Protein AF-A0A9X9LRI9-F1 (afdb_monomer_lite)

Secondary structure (DSSP, 8-state):
-B-TTS-BT--S-SEEEEEEEEEE---SSSPEEEEEE-TT-EEEEEEESS--SPEEEEEETTT--EEES-TT-----EEEEETTEEEEEEEETTEEEEEE----SS-EEEEEE-S-SSSPEEEEEEEEEEGGGS--------------------PPPPPPSSPPPP-

Foldseek 3Di:
DADLQRHDVDDNPQKDKDKDKFKDFAADFDKDFTDKDAASWFFKKKKWPDQDPKAKWKAFPVPRHTPPCPDNDDDAFDWDDDPRWIKGWHADPNMTMITTRDRHHTMMTIIIGDPDRGDMIMMMIMTMHGPVRDPPDPPDDDDDDDDDDDDDDPDDDDPDPDDDDDD

pLDDT: mean 85.87, std 17.8, range [30.38, 98.75]

InterPro domains:
  IPR010294 ADAMTS/ADAMTS-like, Spacer 1 [PF05986] (17-130)
  IPR050439 ADAMTS and ADAMTS-like [PTHR13723] (1-166)

Radius of gyration: 19.83 Å; chains: 1; bounding box: 40×36×74 Å

Organism: Gulo gulo (NCBI:txid48420)

Structure (mmCIF, N/CA/C/O backbone):
data_AF-A0A9X9LRI9-F1
#
_entry.id   AF-A0A9X9LRI9-F1
#
loop_
_atom_site.group_PDB
_atom_site.id
_atom_site.type_symbol
_atom_site.label_atom_id
_atom_site.label_alt_id
_atom_site.label_comp_id
_atom_site.label_asym_id
_atom_site.label_entity_id
_atom_site.label_seq_id
_atom_site.pdbx_PDB_ins_code
_atom_site.Cartn_x
_atom_site.Cartn_y
_atom_site.Cartn_z
_atom_site.occupancy
_atom_site.B_iso_or_equiv
_atom_site.auth_seq_id
_atom_site.auth_comp_id
_atom_site.auth_asym_id
_atom_site.auth_atom_id
_atom_site.pdbx_PDB_model_num
ATOM 1 N N . VAL A 1 1 ? 20.780 -9.517 -13.338 1.00 83.62 1 VAL A N 1
ATOM 2 C CA . VAL A 1 1 ? 20.258 -8.835 -12.134 1.00 83.62 1 VAL A CA 1
ATOM 3 C C . VAL A 1 1 ? 19.347 -7.725 -12.621 1.00 83.62 1 VAL A C 1
ATOM 5 O O . VAL A 1 1 ? 19.721 -7.043 -13.572 1.00 83.62 1 VAL A O 1
ATOM 8 N N . GLU A 1 2 ? 18.138 -7.648 -12.082 1.00 87.88 2 GLU A N 1
ATOM 9 C CA . GLU A 1 2 ? 17.167 -6.580 -12.355 1.00 87.88 2 GLU A CA 1
ATOM 10 C C . GLU A 1 2 ? 17.522 -5.355 -11.499 1.00 87.88 2 GLU A C 1
ATOM 12 O O . GLU A 1 2 ? 18.035 -5.512 -10.389 1.00 87.88 2 GLU A O 1
ATOM 17 N N . ASP A 1 3 ? 17.329 -4.151 -12.030 1.00 89.62 3 ASP A N 1
ATOM 18 C CA . ASP A 1 3 ? 17.520 -2.910 -11.279 1.00 89.62 3 ASP A CA 1
ATOM 19 C C . ASP A 1 3 ? 16.280 -2.572 -10.423 1.00 89.62 3 ASP A C 1
ATOM 21 O O . ASP A 1 3 ? 15.252 -3.249 -10.490 1.00 89.62 3 ASP A O 1
ATOM 25 N N . LYS A 1 4 ? 16.336 -1.500 -9.623 1.00 88.50 4 LYS A N 1
ATOM 26 C CA . LYS A 1 4 ? 15.205 -1.100 -8.758 1.00 88.50 4 LYS A CA 1
ATOM 27 C C . LYS A 1 4 ? 13.954 -0.666 -9.542 1.00 88.50 4 LYS A C 1
ATOM 29 O O . LYS A 1 4 ? 12.874 -0.549 -8.968 1.00 88.50 4 LYS A O 1
ATOM 34 N N . CYS A 1 5 ? 14.119 -0.345 -10.825 1.00 87.50 5 CYS A N 1
ATOM 35 C CA . CYS A 1 5 ? 13.048 0.071 -11.724 1.00 87.50 5 CYS A CA 1
ATOM 36 C C . CYS A 1 5 ? 12.310 -1.128 -12.316 1.00 87.50 5 CYS A C 1
ATOM 38 O O . CYS A 1 5 ? 11.208 -0.977 -12.845 1.00 87.50 5 CYS A O 1
ATOM 40 N N . GLY A 1 6 ? 12.905 -2.312 -12.217 1.00 86.06 6 GLY A N 1
ATOM 41 C CA . GLY A 1 6 ? 12.374 -3.517 -12.804 1.00 86.06 6 GLY A CA 1
ATOM 42 C C . GLY A 1 6 ? 12.957 -3.873 -14.168 1.00 86.06 6 GLY A C 1
ATOM 43 O O . GLY A 1 6 ? 12.337 -4.610 -14.936 1.00 86.06 6 GLY A O 1
ATOM 44 N N . VAL A 1 7 ? 14.107 -3.296 -14.520 1.00 88.75 7 VAL A N 1
ATOM 45 C CA . VAL A 1 7 ? 14.747 -3.462 -15.825 1.00 88.75 7 VAL A CA 1
ATOM 46 C C . VAL A 1 7 ? 15.935 -4.412 -15.692 1.00 88.75 7 VAL A C 1
ATOM 48 O O . VAL A 1 7 ? 16.863 -4.197 -14.910 1.00 88.75 7 VAL A O 1
ATOM 51 N N . CYS A 1 8 ? 15.936 -5.490 -16.477 1.00 88.81 8 CYS A N 1
ATOM 52 C CA . CYS A 1 8 ? 17.044 -6.445 -16.512 1.00 88.81 8 CYS A CA 1
ATOM 53 C C . CYS A 1 8 ? 18.317 -5.798 -17.072 1.00 88.81 8 CYS A C 1
ATOM 55 O O . CYS A 1 8 ? 18.352 -5.402 -18.233 1.00 88.81 8 CYS A O 1
ATOM 57 N N . GLY A 1 9 ? 19.375 -5.727 -16.256 1.00 89.75 9 GLY A N 1
ATOM 58 C CA . GLY A 1 9 ? 20.613 -5.034 -16.629 1.00 89.75 9 GLY A CA 1
ATOM 59 C C . GLY A 1 9 ? 20.475 -3.509 -16.697 1.00 89.75 9 GLY A C 1
ATOM 60 O O . GLY A 1 9 ? 21.323 -2.867 -17.310 1.00 89.75 9 GLY A O 1
ATOM 61 N N . GLY A 1 10 ? 19.416 -2.950 -16.102 1.00 88.38 10 GLY A N 1
ATOM 62 C CA . GLY A 1 10 ? 19.203 -1.511 -16.018 1.00 88.38 10 GLY A CA 1
ATOM 63 C C . GLY A 1 10 ? 20.202 -0.807 -15.098 1.00 88.38 10 GLY A C 1
ATOM 64 O O . GLY A 1 10 ? 20.948 -1.430 -14.336 1.00 88.38 10 GLY A O 1
ATOM 65 N N . ASP A 1 11 ? 20.209 0.518 -15.179 1.00 90.00 11 ASP A N 1
ATOM 66 C CA . ASP A 1 11 ? 21.121 1.408 -14.461 1.00 90.00 11 ASP A CA 1
ATOM 67 C C . ASP A 1 11 ? 20.423 2.239 -13.368 1.00 90.00 11 ASP A C 1
ATOM 69 O O . ASP A 1 11 ? 21.054 3.093 -12.743 1.00 90.00 11 ASP A O 1
ATOM 73 N N . ASN A 1 12 ? 19.151 1.945 -13.066 1.00 87.44 12 ASN A N 1
ATOM 74 C CA . ASN A 1 12 ? 18.293 2.655 -12.115 1.00 87.44 12 ASN A CA 1
ATOM 75 C C . ASN A 1 12 ? 17.862 4.077 -12.530 1.00 87.44 12 ASN A C 1
ATOM 77 O O . ASN A 1 12 ? 17.409 4.828 -11.656 1.00 87.44 12 ASN A O 1
ATOM 81 N N . SER A 1 13 ? 18.016 4.466 -13.801 1.00 88.06 13 SER A N 1
ATOM 82 C CA . SER A 1 13 ? 17.745 5.838 -14.265 1.00 88.06 13 SER A CA 1
ATOM 83 C C . SER A 1 13 ? 16.306 6.095 -14.729 1.00 88.06 13 SER A C 1
ATOM 85 O O . SER A 1 13 ? 15.855 7.232 -14.668 1.00 88.06 13 SER A O 1
ATOM 87 N N . HIS A 1 14 ? 15.562 5.059 -15.127 1.00 87.88 14 HIS A N 1
ATOM 88 C CA . HIS A 1 14 ? 14.232 5.188 -15.749 1.00 87.88 14 HIS A CA 1
ATOM 89 C C . HIS A 1 14 ? 13.050 5.061 -14.775 1.00 87.88 14 HIS A C 1
ATOM 91 O O . HIS A 1 14 ? 11.911 4.802 -15.167 1.00 87.88 14 HIS A O 1
ATOM 97 N N . CYS A 1 15 ? 13.298 5.215 -13.478 1.00 92.44 15 CYS A N 1
ATOM 98 C CA . CYS A 1 15 ? 12.247 5.198 -12.473 1.00 92.44 15 CYS A CA 1
ATOM 99 C C . CYS A 1 15 ? 12.490 6.227 -11.385 1.00 92.44 15 CYS A C 1
ATOM 101 O O . CYS A 1 15 ? 13.620 6.606 -11.069 1.00 92.44 15 CYS A O 1
ATOM 103 N N . ARG A 1 16 ? 11.399 6.610 -10.730 1.00 92.50 16 ARG A N 1
ATOM 104 C CA . ARG A 1 16 ? 11.415 7.538 -9.606 1.00 92.50 16 ARG A CA 1
ATOM 105 C C . ARG A 1 16 ? 10.726 6.946 -8.392 1.00 92.50 16 ARG A C 1
ATOM 107 O O . ARG A 1 16 ? 9.849 6.091 -8.499 1.00 92.50 16 ARG A O 1
ATOM 114 N N . THR A 1 17 ? 11.123 7.434 -7.225 1.00 94.06 17 THR A N 1
ATOM 115 C CA . THR A 1 17 ? 10.458 7.122 -5.962 1.00 94.06 17 THR A CA 1
ATOM 116 C C . THR A 1 17 ? 9.382 8.163 -5.694 1.00 94.06 17 THR A C 1
ATOM 118 O O . THR A 1 17 ? 9.674 9.356 -5.642 1.00 94.06 17 THR A O 1
ATOM 121 N N . ILE A 1 18 ? 8.152 7.708 -5.492 1.00 94.94 18 ILE A N 1
ATOM 122 C CA . ILE A 1 18 ? 7.052 8.525 -4.992 1.00 94.94 18 ILE A CA 1
ATOM 123 C C . ILE A 1 18 ? 6.952 8.303 -3.489 1.00 94.94 18 ILE A C 1
ATOM 125 O O . ILE A 1 18 ? 7.004 7.166 -3.023 1.00 94.94 18 ILE A O 1
ATOM 129 N N . LYS A 1 19 ? 6.823 9.391 -2.732 1.00 95.94 19 LYS A N 1
ATOM 130 C CA . LYS A 1 19 ? 6.534 9.373 -1.300 1.00 95.94 19 LYS A CA 1
ATOM 131 C C . LYS A 1 19 ? 5.496 10.444 -1.000 1.00 95.94 19 LYS A C 1
ATOM 133 O O . LYS A 1 19 ? 5.580 11.543 -1.547 1.00 95.94 19 LYS A O 1
ATOM 138 N N . GLY A 1 20 ? 4.566 10.142 -0.110 1.00 94.00 20 GLY A N 1
ATOM 139 C CA . GLY A 1 20 ? 3.607 11.113 0.392 1.00 94.00 20 GLY A CA 1
ATOM 140 C C . GLY A 1 20 ? 3.058 10.699 1.745 1.00 94.00 20 GLY A C 1
ATOM 141 O O . GLY A 1 20 ? 3.263 9.573 2.190 1.00 94.00 20 GLY A O 1
ATOM 142 N N . THR A 1 21 ? 2.351 11.630 2.368 1.00 95.75 21 THR A N 1
ATOM 143 C CA . THR A 1 21 ? 1.590 11.403 3.593 1.00 95.75 21 THR A CA 1
ATOM 144 C C . THR A 1 21 ? 0.181 11.912 3.346 1.00 95.75 21 THR A C 1
ATOM 146 O O . THR A 1 21 ? -0.002 12.970 2.734 1.00 95.75 21 THR A O 1
ATOM 149 N N . PHE A 1 22 ? -0.816 11.143 3.763 1.00 94.25 22 PHE A N 1
ATOM 150 C CA . PHE A 1 22 ? -2.217 11.484 3.589 1.00 94.25 22 PHE A CA 1
ATOM 151 C C . PHE A 1 22 ? -2.962 11.303 4.905 1.00 94.25 22 PHE A C 1
ATOM 153 O O . PHE A 1 22 ? -3.030 10.199 5.442 1.00 94.25 22 PHE A O 1
ATOM 160 N N . THR A 1 23 ? -3.555 12.391 5.389 1.00 95.56 23 THR A N 1
ATOM 161 C CA . THR A 1 23 ? -4.270 12.423 6.665 1.00 95.56 23 THR A CA 1
ATOM 162 C C . THR A 1 23 ? -5.745 12.707 6.433 1.00 95.56 23 THR A C 1
ATOM 164 O O . THR A 1 23 ? -6.104 13.631 5.694 1.00 95.56 23 THR A O 1
ATOM 167 N N . ARG A 1 24 ? -6.626 11.933 7.071 1.00 93.00 24 ARG A N 1
ATOM 168 C CA . ARG A 1 24 ? -8.074 12.121 6.958 1.00 93.00 24 ARG A CA 1
ATOM 169 C C . ARG A 1 24 ? -8.809 11.643 8.206 1.00 93.00 24 ARG A C 1
ATOM 171 O O . ARG A 1 24 ? -8.516 10.580 8.737 1.00 93.00 24 ARG A O 1
ATOM 178 N N . THR A 1 25 ? -9.819 12.406 8.614 1.00 93.31 25 THR A N 1
ATOM 179 C CA . THR A 1 25 ? -10.777 12.011 9.658 1.00 93.31 25 THR A CA 1
ATOM 180 C C . THR A 1 25 ? -12.014 11.388 9.003 1.00 93.31 25 THR A C 1
ATOM 182 O O . THR A 1 25 ? -12.629 12.033 8.135 1.00 93.31 25 THR A O 1
ATOM 185 N N . PRO A 1 26 ? -12.398 10.153 9.361 1.00 89.81 26 PRO A N 1
ATOM 186 C CA . PRO A 1 26 ? -13.669 9.572 8.955 1.00 89.81 26 PRO A CA 1
ATOM 187 C C . PRO A 1 26 ? -14.845 10.427 9.423 1.00 89.81 26 PRO A C 1
ATOM 189 O O . PRO A 1 26 ? -14.806 11.026 10.481 1.00 89.81 26 PRO A O 1
ATOM 192 N N . LYS A 1 27 ? -15.914 10.510 8.627 1.00 86.00 27 LYS A N 1
ATOM 193 C CA . LYS A 1 27 ? -17.148 11.235 9.013 1.00 86.00 27 LYS A CA 1
ATOM 194 C C . LYS A 1 27 ? -18.371 10.329 9.104 1.00 86.00 27 LYS A C 1
ATOM 196 O O . LYS A 1 27 ? -19.449 10.777 9.487 1.00 86.00 27 LYS A O 1
ATOM 201 N N . LYS A 1 28 ? -18.239 9.097 8.616 1.00 82.38 28 LYS A N 1
ATOM 202 C CA . LYS A 1 28 ? -19.301 8.104 8.472 1.00 82.38 28 LYS A CA 1
ATOM 203 C C . LYS A 1 28 ? -18.673 6.719 8.553 1.00 82.38 28 LYS A C 1
ATOM 205 O O . LYS A 1 28 ? -17.529 6.541 8.141 1.00 82.38 28 LYS A O 1
ATOM 210 N N . LEU A 1 29 ? -19.479 5.756 8.985 1.00 78.81 29 LEU A N 1
ATOM 211 C CA . LEU A 1 29 ? -19.131 4.340 8.969 1.00 78.81 29 LEU A CA 1
ATOM 212 C C . LEU A 1 29 ? -18.959 3.824 7.532 1.00 78.81 29 LEU A C 1
ATOM 214 O O . LEU A 1 29 ? -19.668 4.253 6.616 1.00 78.81 29 LEU A O 1
ATOM 218 N N . GLY A 1 30 ? -18.056 2.858 7.368 1.00 86.12 30 GLY A N 1
ATOM 219 C CA . GLY A 1 30 ? -17.731 2.218 6.092 1.00 86.12 30 GLY A CA 1
ATOM 220 C C . GLY A 1 30 ? -16.347 2.597 5.565 1.00 86.12 30 GLY A C 1
ATOM 221 O O . GLY A 1 30 ? -15.706 3.50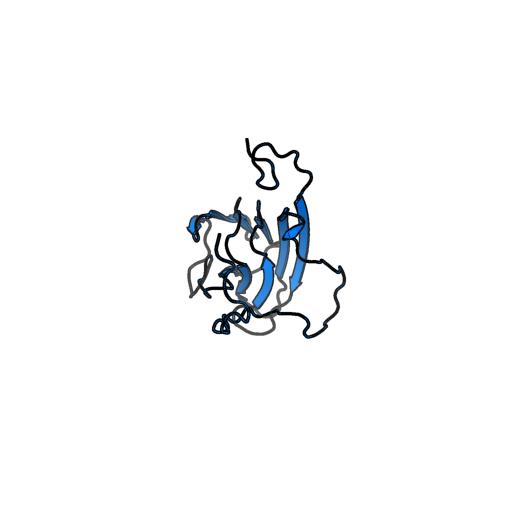9 6.073 1.00 86.12 30 GLY A O 1
ATOM 222 N N . TYR A 1 31 ? -15.886 1.878 4.539 1.00 90.69 31 TYR A N 1
ATOM 223 C CA . TYR A 1 31 ? -14.558 2.079 3.956 1.00 90.69 31 TYR A CA 1
ATOM 224 C C . TYR A 1 31 ? -14.342 3.534 3.520 1.00 90.69 31 TYR A C 1
ATOM 226 O O . TYR A 1 31 ? -15.080 4.061 2.681 1.00 90.69 31 TYR A O 1
ATOM 234 N N . LEU A 1 32 ? -13.294 4.162 4.046 1.00 93.38 32 LEU A N 1
ATOM 235 C CA . LEU A 1 32 ? -12.857 5.492 3.656 1.00 93.38 32 LEU A CA 1
ATOM 236 C C . LEU A 1 32 ? -11.658 5.377 2.721 1.00 93.38 32 LEU A C 1
ATOM 238 O O . LEU A 1 32 ? -10.632 4.809 3.079 1.00 93.38 32 LEU A O 1
ATOM 242 N N . LYS A 1 33 ? -11.776 5.950 1.522 1.00 95.06 33 LYS A N 1
ATOM 243 C CA . LYS A 1 33 ? -10.662 6.023 0.575 1.00 95.06 33 LYS A CA 1
ATOM 244 C C . LYS A 1 33 ? -9.614 7.041 1.023 1.00 95.06 33 LYS A C 1
ATOM 246 O O . LYS A 1 33 ? -9.953 8.207 1.261 1.00 95.06 33 LYS A O 1
ATOM 251 N N . MET A 1 34 ? -8.359 6.593 1.055 1.00 95.50 34 MET A N 1
ATOM 252 C CA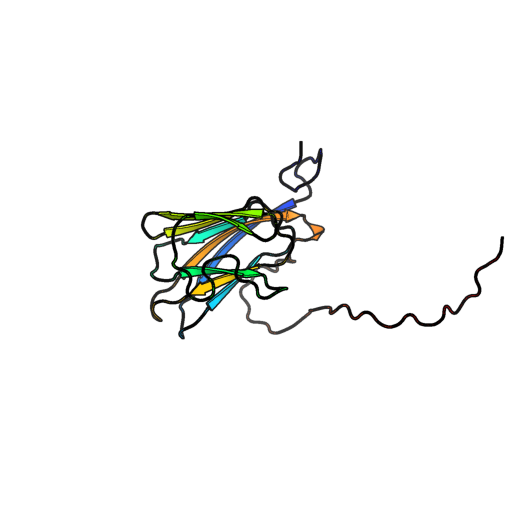 . MET A 1 34 ? -7.184 7.415 1.331 1.00 95.50 34 MET A CA 1
ATOM 253 C C . MET A 1 34 ? -6.540 7.863 0.015 1.00 95.50 34 MET A C 1
ATOM 255 O O . MET A 1 34 ? -6.637 9.032 -0.344 1.00 95.50 34 MET A O 1
ATOM 259 N N . PHE A 1 35 ? -5.975 6.933 -0.757 1.00 96.06 35 PHE A N 1
ATOM 260 C CA . PHE A 1 35 ? -5.314 7.209 -2.039 1.00 96.06 35 PHE A CA 1
ATOM 261 C C . PHE A 1 35 ? -5.266 5.952 -2.919 1.00 96.06 35 PHE A C 1
ATOM 263 O O . PHE A 1 35 ? -5.632 4.864 -2.475 1.00 96.06 35 PHE A O 1
ATOM 270 N N . ASP A 1 36 ? -4.833 6.111 -4.170 1.00 96.38 36 ASP A N 1
ATOM 271 C CA . ASP A 1 36 ? -4.623 5.008 -5.113 1.00 96.38 36 ASP A CA 1
ATOM 272 C C . ASP A 1 36 ? -3.122 4.783 -5.337 1.00 96.38 36 ASP A C 1
ATOM 274 O O . ASP A 1 36 ? -2.335 5.735 -5.330 1.00 96.38 36 ASP A O 1
ATOM 278 N N . ILE A 1 37 ? -2.728 3.532 -5.576 1.00 96.62 37 ILE A N 1
ATOM 279 C CA . ILE A 1 37 ? -1.384 3.166 -6.028 1.00 96.62 37 ILE A CA 1
ATOM 280 C C . ILE A 1 37 ? -1.502 2.588 -7.445 1.00 96.62 37 ILE A C 1
ATOM 282 O O . ILE A 1 37 ? -2.280 1.653 -7.659 1.00 96.62 37 ILE A O 1
ATOM 286 N N . PRO A 1 38 ? -0.774 3.154 -8.423 1.00 96.06 38 PRO A N 1
ATOM 287 C CA . PRO A 1 38 ? -0.919 2.792 -9.828 1.00 96.06 38 PRO A CA 1
ATOM 288 C C . PRO A 1 38 ? -0.322 1.410 -10.159 1.00 96.06 38 PRO A C 1
ATOM 290 O O . PRO A 1 38 ? 0.540 0.913 -9.426 1.00 96.06 38 PRO A O 1
ATOM 293 N N . PRO A 1 39 ? -0.711 0.819 -11.306 1.00 95.00 39 PRO A N 1
ATOM 294 C CA . PRO A 1 39 ? -0.021 -0.333 -11.880 1.00 95.00 39 PRO A CA 1
ATOM 295 C C . PRO A 1 39 ? 1.468 -0.051 -12.094 1.00 95.00 39 PRO A C 1
ATOM 297 O O . PRO A 1 39 ? 1.879 1.084 -12.338 1.00 95.00 39 PRO A O 1
ATOM 300 N N . GLY A 1 40 ? 2.287 -1.095 -12.032 1.00 93.94 40 GLY A N 1
ATOM 301 C CA . GLY A 1 40 ? 3.735 -1.010 -12.199 1.00 93.94 40 GLY A CA 1
ATOM 302 C C . GLY A 1 40 ? 4.480 -0.451 -10.984 1.00 93.94 40 GLY A C 1
ATOM 303 O O . GLY A 1 40 ? 5.711 -0.426 -11.004 1.00 93.94 40 GLY A O 1
ATOM 304 N N . ALA A 1 41 ? 3.778 -0.034 -9.924 1.00 96.50 41 ALA A N 1
ATOM 305 C CA . ALA A 1 41 ? 4.410 0.341 -8.666 1.00 96.50 41 ALA A CA 1
ATOM 306 C C . ALA A 1 41 ? 5.141 -0.860 -8.041 1.00 96.50 41 ALA A C 1
ATOM 308 O O . ALA A 1 41 ? 4.611 -1.971 -7.987 1.00 96.50 41 ALA A O 1
ATOM 309 N N . ARG A 1 42 ? 6.363 -0.618 -7.570 1.00 95.81 42 ARG A N 1
ATOM 310 C CA . ARG A 1 42 ? 7.284 -1.578 -6.948 1.00 95.81 42 ARG A CA 1
ATOM 311 C C . ARG A 1 42 ? 7.713 -1.084 -5.577 1.00 95.81 42 ARG A C 1
ATOM 313 O O . ARG A 1 42 ? 7.714 0.126 -5.340 1.00 95.81 42 ARG A O 1
ATOM 320 N N . HIS A 1 43 ? 8.124 -2.002 -4.706 1.00 97.06 43 HIS A N 1
ATOM 321 C CA . HIS A 1 43 ? 8.537 -1.699 -3.329 1.00 97.06 43 HIS A CA 1
ATOM 322 C C . HIS A 1 43 ? 7.536 -0.773 -2.627 1.00 97.06 43 HIS A C 1
ATOM 324 O O . HIS A 1 43 ? 7.893 0.299 -2.125 1.00 97.06 43 HIS A O 1
ATOM 330 N N . VAL A 1 44 ? 6.263 -1.152 -2.707 1.00 98.44 44 VAL A N 1
ATOM 331 C CA . VAL A 1 44 ? 5.158 -0.416 -2.113 1.00 98.44 44 VAL A CA 1
ATOM 332 C C . VAL A 1 44 ? 5.219 -0.618 -0.610 1.00 98.44 44 VAL A C 1
ATOM 334 O O . VAL A 1 44 ? 5.122 -1.742 -0.137 1.00 98.44 44 VAL A O 1
ATOM 337 N N . LEU A 1 45 ? 5.336 0.484 0.117 1.00 98.69 45 LEU A N 1
ATOM 338 C CA . LEU A 1 45 ? 5.249 0.555 1.565 1.00 98.69 45 LEU A CA 1
ATOM 339 C C . LEU A 1 45 ? 4.121 1.516 1.926 1.00 98.69 45 LEU A C 1
ATOM 341 O O . LEU A 1 45 ? 4.097 2.649 1.440 1.00 98.69 45 LEU A O 1
ATOM 345 N N . ILE A 1 46 ? 3.216 1.073 2.786 1.00 98.75 46 ILE A N 1
ATOM 346 C CA . ILE A 1 46 ? 2.177 1.885 3.414 1.00 98.75 46 ILE A CA 1
ATOM 347 C C . ILE A 1 46 ? 2.335 1.692 4.913 1.00 98.75 46 ILE A C 1
ATOM 349 O O . ILE A 1 46 ? 2.419 0.560 5.378 1.00 98.75 46 ILE A O 1
ATOM 353 N N . GLN A 1 47 ? 2.387 2.782 5.657 1.00 98.25 47 GLN A N 1
ATOM 354 C CA . GLN A 1 47 ? 2.582 2.752 7.094 1.00 98.25 47 GLN A CA 1
ATOM 355 C C . GLN A 1 47 ? 1.712 3.821 7.741 1.00 98.25 47 GLN A C 1
ATOM 357 O O . GLN A 1 47 ? 1.620 4.942 7.237 1.00 98.25 47 GLN A O 1
ATOM 362 N N . GLU A 1 48 ? 1.089 3.475 8.855 1.00 97.94 48 GLU A N 1
ATOM 363 C CA . GLU A 1 48 ? 0.444 4.448 9.719 1.00 97.94 48 GLU A CA 1
ATOM 364 C C . GLU A 1 48 ? 1.485 5.265 10.511 1.00 97.94 48 GLU A C 1
ATOM 366 O O . GLU A 1 48 ? 2.462 4.727 11.031 1.00 97.94 48 GLU A O 1
ATOM 371 N N . ASP A 1 49 ? 1.322 6.589 10.561 1.00 95.25 49 ASP A N 1
ATOM 372 C CA . ASP A 1 49 ? 2.289 7.470 11.232 1.00 95.25 49 ASP A CA 1
ATOM 373 C C . ASP A 1 49 ? 2.154 7.422 12.762 1.00 95.25 49 ASP A C 1
ATOM 375 O O . ASP A 1 49 ? 3.147 7.534 13.480 1.00 95.25 49 ASP A O 1
ATOM 379 N N . GLU A 1 50 ? 0.922 7.268 13.248 1.00 95.00 50 GLU A N 1
ATOM 380 C CA . GLU A 1 50 ? 0.555 7.203 14.662 1.00 95.00 50 GLU A CA 1
ATOM 381 C C . GLU A 1 50 ? -0.585 6.200 14.827 1.00 95.00 50 GLU A C 1
ATOM 383 O O . GLU A 1 50 ? -1.545 6.259 14.060 1.00 95.00 50 GLU A O 1
ATOM 388 N N . ALA A 1 51 ? -0.494 5.331 15.838 1.00 95.62 51 ALA A N 1
ATOM 389 C CA . ALA A 1 51 ? -1.505 4.314 16.106 1.00 95.62 51 ALA A CA 1
ATOM 390 C C . ALA A 1 51 ? -2.914 4.921 16.134 1.00 95.62 51 ALA A C 1
ATOM 392 O O . ALA A 1 51 ? -3.208 5.829 16.923 1.00 95.62 51 ALA A O 1
ATOM 393 N N . SER A 1 52 ? -3.792 4.404 15.282 1.00 95.19 52 SER A N 1
ATOM 394 C CA . SER A 1 52 ? -5.200 4.773 15.262 1.00 95.19 52 SER A CA 1
ATOM 395 C C . SER A 1 52 ? -6.071 3.532 15.440 1.00 95.19 52 SER A C 1
ATOM 397 O O . SER A 1 52 ? -5.642 2.409 15.194 1.00 95.19 52 SER A O 1
ATOM 399 N N . PRO A 1 53 ? -7.336 3.687 15.859 1.00 94.38 53 PRO A N 1
ATOM 400 C CA . PRO A 1 53 ? -8.228 2.546 15.947 1.00 94.38 53 PRO A CA 1
ATOM 401 C C . PRO A 1 53 ? -8.686 2.080 14.557 1.00 94.38 53 PRO A C 1
ATOM 403 O O . PRO A 1 53 ? -9.482 1.157 14.471 1.00 94.38 53 PRO A O 1
ATOM 406 N N . HIS A 1 54 ? -8.303 2.744 13.463 1.00 95.12 54 HIS A N 1
ATOM 407 C CA . HIS A 1 54 ? -8.796 2.444 12.121 1.00 95.12 54 HIS A CA 1
ATOM 408 C C . HIS A 1 54 ? -7.993 1.326 11.464 1.00 95.12 54 HIS A C 1
ATOM 410 O O . HIS A 1 54 ? -6.779 1.300 11.558 1.00 95.12 54 HIS A O 1
ATOM 416 N N . ILE A 1 55 ? -8.680 0.448 10.731 1.00 96.31 55 ILE A N 1
ATOM 417 C CA . ILE A 1 55 ? -8.044 -0.738 10.143 1.00 96.31 55 ILE A CA 1
ATOM 418 C C . ILE A 1 55 ? -7.649 -0.477 8.690 1.00 96.31 55 ILE A C 1
ATOM 420 O O . ILE A 1 55 ? -8.507 -0.077 7.894 1.00 96.31 55 ILE A O 1
ATOM 424 N N . LEU A 1 56 ? -6.404 -0.758 8.299 1.00 97.56 56 LEU A N 1
ATOM 425 C CA . LEU A 1 56 ? -5.964 -0.662 6.904 1.00 97.56 56 LEU A CA 1
ATOM 426 C C . LEU A 1 56 ? -6.642 -1.737 6.050 1.00 97.56 56 LEU A C 1
ATOM 428 O O . LEU A 1 56 ? -6.714 -2.905 6.427 1.00 97.56 56 LEU A O 1
ATOM 432 N N . ALA A 1 57 ? -7.105 -1.367 4.858 1.00 97.81 57 ALA A N 1
ATOM 433 C CA . ALA A 1 57 ? -7.656 -2.307 3.891 1.00 97.81 57 ALA A CA 1
ATOM 434 C C . ALA A 1 57 ? -7.220 -1.962 2.468 1.00 97.81 57 ALA A C 1
ATOM 436 O O . ALA A 1 57 ? -7.170 -0.795 2.077 1.00 97.81 57 ALA A O 1
ATOM 437 N N . ILE A 1 58 ? -6.962 -2.990 1.662 1.00 98.06 58 ILE A N 1
ATOM 438 C CA . ILE A 1 58 ? -6.532 -2.827 0.272 1.00 98.06 58 ILE A CA 1
ATOM 439 C C . ILE A 1 58 ? -7.533 -3.499 -0.653 1.00 98.06 58 ILE A C 1
ATOM 441 O O . ILE A 1 58 ? -7.943 -4.643 -0.440 1.00 98.06 58 ILE A O 1
ATOM 445 N N . LYS A 1 59 ? -7.911 -2.787 -1.712 1.00 97.62 59 LYS A N 1
ATOM 446 C CA . LYS A 1 59 ? -8.848 -3.268 -2.724 1.00 97.62 59 LYS A CA 1
ATOM 447 C C . LYS A 1 59 ? -8.259 -3.096 -4.115 1.00 97.62 59 LYS A C 1
ATOM 449 O O . LYS A 1 59 ? -7.835 -2.005 -4.475 1.00 97.62 59 LYS A O 1
ATOM 454 N N . ASN A 1 60 ? -8.288 -4.142 -4.925 1.00 97.06 60 ASN A N 1
ATOM 455 C CA . ASN A 1 60 ? -8.004 -4.044 -6.348 1.00 97.06 60 ASN A CA 1
ATOM 456 C C . ASN A 1 60 ? -9.089 -3.190 -7.024 1.00 97.06 60 ASN A C 1
ATOM 458 O O . ASN A 1 60 ? -10.28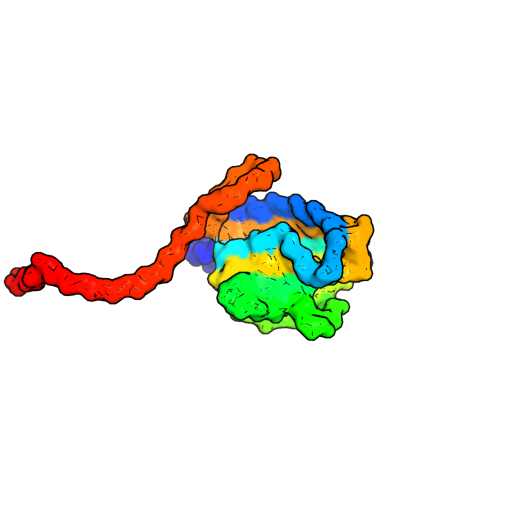3 -3.495 -6.925 1.00 97.06 60 ASN A O 1
ATOM 462 N N . GLN A 1 61 ? -8.688 -2.110 -7.693 1.00 94.50 61 GLN A N 1
ATOM 463 C CA . GLN A 1 61 ? -9.623 -1.170 -8.308 1.00 94.50 61 GLN A CA 1
ATOM 464 C C . GLN A 1 61 ? -10.339 -1.779 -9.518 1.00 94.50 61 GLN A C 1
ATOM 466 O O . GLN A 1 61 ? -11.531 -1.535 -9.696 1.00 94.50 61 GLN A O 1
ATOM 471 N N . ALA A 1 62 ? -9.629 -2.565 -10.330 1.00 93.12 62 ALA A N 1
ATOM 472 C CA . ALA A 1 62 ? -10.140 -3.103 -11.588 1.00 93.12 62 ALA A CA 1
ATOM 473 C C . ALA A 1 62 ? -11.219 -4.180 -11.380 1.00 93.12 62 ALA A C 1
ATOM 475 O O . ALA A 1 62 ? -12.228 -4.206 -12.079 1.00 93.12 62 ALA A O 1
ATOM 476 N N . THR A 1 63 ? -11.024 -5.058 -10.398 1.00 94.75 63 THR A N 1
ATOM 477 C CA . THR A 1 63 ? -11.895 -6.216 -10.134 1.00 94.75 63 THR A CA 1
ATOM 478 C C . THR A 1 63 ? -12.826 -6.007 -8.944 1.00 94.75 63 THR A C 1
ATOM 480 O O . THR A 1 63 ? -13.824 -6.710 -8.791 1.00 94.75 63 THR A O 1
ATOM 483 N N . GLY A 1 64 ? -12.498 -5.061 -8.062 1.00 95.06 64 GLY A N 1
ATOM 484 C CA . GLY A 1 64 ? -13.177 -4.870 -6.786 1.00 95.06 64 GLY A CA 1
ATOM 485 C C . GLY A 1 64 ? -12.861 -5.938 -5.731 1.00 95.06 64 GLY A C 1
ATOM 486 O O . GLY A 1 64 ? -13.496 -5.937 -4.673 1.00 95.06 64 GLY A O 1
ATOM 487 N N . HIS A 1 65 ? -11.904 -6.832 -5.996 1.00 95.44 65 HIS A N 1
ATOM 488 C CA . HIS A 1 65 ? -11.404 -7.822 -5.041 1.00 95.44 65 HIS A CA 1
ATOM 489 C C . HIS A 1 65 ? -10.701 -7.144 -3.857 1.00 95.44 65 HIS A C 1
ATOM 491 O O . HIS A 1 65 ? -9.971 -6.174 -4.045 1.00 95.44 65 HIS A O 1
ATOM 497 N N . TYR A 1 66 ? -10.921 -7.637 -2.638 1.00 96.75 66 TYR A N 1
ATOM 498 C CA . TYR A 1 66 ? -10.209 -7.145 -1.456 1.00 96.75 66 TYR A CA 1
ATOM 499 C C . TYR A 1 66 ? -8.973 -8.004 -1.227 1.00 96.75 66 TYR A C 1
ATOM 501 O O . TYR A 1 66 ? -9.105 -9.204 -1.013 1.00 96.75 66 TYR A O 1
ATOM 509 N N . ILE A 1 67 ? -7.811 -7.359 -1.256 1.00 97.50 67 ILE A N 1
ATOM 510 C CA . ILE A 1 67 ? -6.500 -7.979 -1.052 1.00 97.50 67 ILE A CA 1
ATOM 511 C C . ILE A 1 67 ? -6.204 -8.091 0.448 1.00 97.50 67 ILE A C 1
ATOM 513 O O . ILE A 1 67 ? -5.678 -9.096 0.905 1.00 97.50 67 ILE A O 1
ATOM 517 N N . LEU A 1 68 ? -6.568 -7.065 1.226 1.00 97.94 68 LEU A N 1
ATOM 518 C CA . LEU A 1 68 ? -6.328 -7.012 2.668 1.00 97.94 68 LEU A CA 1
ATOM 519 C C . LEU A 1 68 ? -7.572 -6.516 3.409 1.00 97.94 68 LEU A C 1
ATOM 521 O O . LEU A 1 68 ? -8.156 -5.502 3.015 1.00 97.94 68 LEU A O 1
ATOM 525 N N . ASN A 1 69 ? -7.920 -7.207 4.501 1.00 95.81 69 ASN A N 1
ATOM 526 C CA . ASN A 1 69 ? -8.926 -6.818 5.500 1.00 95.81 69 ASN A CA 1
ATOM 527 C C . ASN A 1 69 ? -10.283 -6.437 4.866 1.00 95.81 69 ASN A C 1
ATOM 529 O O . ASN A 1 69 ? -10.949 -5.456 5.210 1.00 95.81 69 ASN A O 1
ATOM 533 N N . GLY A 1 70 ? -10.707 -7.224 3.878 1.00 88.94 70 GLY A N 1
ATOM 534 C CA . GLY A 1 70 ? -12.003 -7.080 3.221 1.00 88.94 70 GLY A CA 1
ATOM 535 C C . GLY A 1 70 ? -13.109 -7.858 3.925 1.00 88.94 70 GLY A C 1
ATOM 536 O O . GLY A 1 70 ? -12.863 -8.893 4.530 1.00 88.94 70 GLY A O 1
ATOM 537 N N . LYS A 1 71 ? -14.367 -7.425 3.765 1.00 85.38 71 LYS A N 1
ATOM 538 C CA . LYS A 1 71 ? -15.563 -8.247 4.063 1.00 85.38 71 LYS A CA 1
ATOM 539 C C . LYS A 1 71 ? -15.629 -8.811 5.501 1.00 85.38 71 LYS A C 1
ATOM 541 O O . LYS A 1 71 ? -16.181 -9.888 5.703 1.00 85.38 71 LYS A O 1
ATOM 546 N N . GLY A 1 72 ? -15.121 -8.073 6.490 1.00 81.75 72 GLY A N 1
ATOM 547 C CA . GLY A 1 72 ? -15.168 -8.478 7.903 1.00 81.75 72 GLY A CA 1
ATOM 548 C C . GLY A 1 72 ? -14.071 -9.460 8.322 1.00 81.75 72 GLY A C 1
ATOM 549 O O . GLY A 1 72 ? -14.203 -10.104 9.358 1.00 81.75 72 GLY A O 1
ATOM 550 N N . GLU A 1 73 ? -13.014 -9.593 7.522 1.00 90.06 73 GLU A N 1
ATOM 551 C CA . GLU A 1 73 ? -11.793 -10.282 7.932 1.00 90.06 73 GLU A CA 1
ATOM 552 C C . GLU A 1 73 ? -11.144 -9.581 9.138 1.00 90.06 73 GLU A C 1
ATOM 554 O O . GLU A 1 73 ? -11.115 -8.353 9.222 1.00 90.06 73 GLU A O 1
ATOM 559 N N . GLU A 1 74 ? -10.635 -10.378 10.074 1.00 91.44 74 GLU A N 1
ATOM 560 C CA . GLU A 1 74 ? -9.925 -9.899 11.259 1.00 91.44 74 GLU A CA 1
ATOM 561 C C . GLU A 1 74 ? -8.539 -9.350 10.885 1.00 91.44 74 GLU A C 1
ATOM 563 O O . GLU A 1 74 ? -7.754 -10.016 10.202 1.00 91.44 74 GLU A O 1
ATOM 568 N N . ALA A 1 75 ? -8.227 -8.147 11.368 1.00 95.25 75 ALA A N 1
ATOM 569 C CA . ALA A 1 75 ? -6.923 -7.524 11.190 1.00 95.25 75 ALA A CA 1
ATOM 570 C C . ALA A 1 75 ? -5.883 -8.195 12.095 1.00 95.25 75 ALA A C 1
ATOM 572 O O . ALA A 1 75 ? -5.946 -8.107 13.318 1.00 95.25 75 ALA A O 1
ATOM 573 N N . LYS A 1 76 ? -4.929 -8.892 11.477 1.00 96.81 76 LYS A N 1
ATOM 574 C CA . LYS A 1 76 ? -3.787 -9.515 12.151 1.00 96.81 76 LYS A CA 1
ATOM 575 C C . LYS A 1 76 ? -2.591 -9.590 11.219 1.00 96.81 76 LYS A C 1
ATOM 577 O O . LYS A 1 76 ? -2.788 -9.820 10.017 1.00 96.81 76 LYS A O 1
ATOM 582 N N . SER A 1 77 ? -1.389 -9.466 11.785 1.00 98.25 77 SER A N 1
ATOM 583 C CA . SER A 1 77 ? -0.137 -9.601 11.043 1.00 98.25 77 SER A CA 1
ATOM 584 C C . SER A 1 77 ? -0.098 -10.920 10.274 1.00 98.25 77 SER A C 1
ATOM 586 O O . SER A 1 77 ? -0.391 -11.986 10.831 1.00 98.25 77 SER A O 1
ATOM 588 N N . ARG A 1 78 ? 0.224 -10.854 8.984 1.00 98.06 78 ARG A N 1
ATOM 589 C CA . ARG A 1 78 ? 0.329 -12.009 8.093 1.00 98.06 78 ARG A CA 1
ATOM 590 C C . ARG A 1 78 ? 1.119 -11.672 6.835 1.00 98.06 78 ARG A C 1
ATOM 592 O O . ARG A 1 78 ? 0.955 -10.602 6.256 1.00 98.06 78 ARG A O 1
ATOM 599 N N . THR A 1 79 ? 1.849 -12.668 6.354 1.00 98.44 79 THR A N 1
ATOM 600 C CA . THR A 1 79 ? 2.410 -12.687 5.003 1.00 98.44 79 THR A CA 1
ATOM 601 C C . THR A 1 79 ? 1.544 -13.584 4.123 1.00 98.44 79 THR A C 1
ATOM 603 O O . THR A 1 79 ? 1.140 -14.673 4.544 1.00 98.44 79 THR A O 1
ATOM 606 N N . PHE A 1 80 ? 1.206 -13.131 2.920 1.00 97.75 80 PHE A N 1
ATOM 607 C CA . PHE A 1 80 ? 0.327 -13.857 2.004 1.00 97.75 80 PHE A CA 1
ATOM 608 C C . PHE A 1 80 ? 0.592 -13.475 0.550 1.00 97.75 80 PHE A C 1
ATOM 610 O O . PHE A 1 80 ? 1.118 -12.408 0.262 1.00 97.75 80 PHE A O 1
ATOM 617 N N . ILE A 1 81 ? 0.201 -14.343 -0.381 1.00 97.81 81 ILE A N 1
ATOM 618 C CA . ILE A 1 81 ? 0.306 -14.077 -1.818 1.00 97.81 81 ILE A CA 1
ATOM 619 C C . ILE A 1 81 ? -1.093 -13.804 -2.359 1.00 97.81 81 ILE A C 1
ATOM 621 O O . ILE A 1 81 ? -1.988 -14.636 -2.206 1.00 97.81 81 ILE A O 1
ATOM 625 N N . ASP A 1 82 ? -1.266 -12.670 -3.029 1.00 96.50 82 ASP A N 1
ATOM 626 C CA . ASP A 1 82 ? -2.488 -12.335 -3.760 1.00 96.50 82 ASP A CA 1
ATOM 627 C C . ASP A 1 82 ? -2.128 -11.537 -5.019 1.00 96.50 82 ASP A C 1
ATOM 629 O O . ASP A 1 82 ? -1.153 -10.785 -5.043 1.00 96.50 82 ASP A O 1
ATOM 633 N N . LEU A 1 83 ? -2.891 -11.740 -6.093 1.00 94.62 83 LEU A N 1
ATOM 634 C CA . LEU A 1 83 ? -2.670 -11.140 -7.414 1.00 94.62 83 LEU A CA 1
ATOM 635 C C . LEU A 1 83 ? -1.234 -11.296 -7.945 1.00 94.62 83 LEU A C 1
ATOM 637 O O . LEU A 1 83 ? -0.743 -10.450 -8.687 1.00 94.62 83 LEU A O 1
ATOM 641 N N . GLY A 1 84 ? -0.569 -12.393 -7.578 1.00 94.62 84 GLY A N 1
ATOM 642 C CA . GLY A 1 84 ? 0.769 -12.732 -8.061 1.00 94.62 84 GLY A CA 1
ATOM 643 C C . GLY A 1 84 ? 1.924 -12.042 -7.334 1.00 94.62 84 GLY A C 1
ATOM 644 O O . GLY A 1 84 ? 3.064 -12.239 -7.743 1.00 94.62 84 GLY A O 1
ATOM 645 N N . VAL A 1 85 ? 1.664 -11.287 -6.261 1.00 96.88 85 VAL A N 1
ATOM 646 C CA . VAL A 1 85 ? 2.710 -10.670 -5.433 1.00 96.88 85 VAL A CA 1
ATOM 647 C C . VAL A 1 85 ? 2.560 -11.087 -3.972 1.00 96.88 85 VAL A C 1
ATOM 649 O O . VAL A 1 85 ? 1.457 -11.372 -3.501 1.00 96.88 85 VAL A O 1
ATOM 652 N N . GLU A 1 86 ? 3.683 -11.156 -3.261 1.00 98.31 86 GLU A N 1
ATOM 653 C CA . GLU A 1 86 ? 3.698 -11.381 -1.818 1.00 98.31 86 GLU A CA 1
ATOM 654 C C . GLU A 1 86 ? 3.479 -10.053 -1.088 1.00 98.31 86 GLU A C 1
ATOM 656 O O . GLU A 1 86 ? 4.102 -9.038 -1.410 1.00 98.31 86 GLU A O 1
ATOM 661 N N . TRP A 1 87 ? 2.571 -10.072 -0.123 1.00 98.56 87 TRP A N 1
ATOM 662 C CA . TRP A 1 87 ? 2.234 -8.972 0.761 1.00 98.56 87 TRP A CA 1
ATOM 663 C C . TRP A 1 87 ? 2.652 -9.337 2.174 1.00 98.56 87 TRP A C 1
ATOM 665 O O . TRP A 1 87 ? 2.340 -10.430 2.651 1.00 98.56 87 TRP A O 1
ATOM 675 N N . ASP A 1 88 ? 3.301 -8.401 2.849 1.00 98.75 88 ASP A N 1
ATOM 676 C CA . ASP A 1 88 ? 3.645 -8.499 4.258 1.00 98.75 88 ASP A CA 1
ATOM 677 C C . ASP A 1 88 ? 2.894 -7.419 5.031 1.00 98.75 88 ASP A C 1
ATOM 679 O O . ASP A 1 88 ? 3.165 -6.225 4.885 1.00 98.75 88 ASP A O 1
ATOM 683 N N . TYR A 1 89 ? 1.889 -7.841 5.792 1.00 98.69 89 TYR A N 1
ATOM 684 C CA . TYR A 1 89 ? 1.088 -6.977 6.644 1.00 98.69 89 TYR A CA 1
ATOM 685 C C . TYR A 1 89 ? 1.479 -7.215 8.097 1.00 98.69 89 TYR A C 1
ATOM 687 O O . TYR A 1 89 ? 1.370 -8.339 8.588 1.00 98.69 89 TYR A O 1
ATOM 695 N N . ASN A 1 90 ? 1.889 -6.163 8.795 1.00 98.50 90 ASN A N 1
ATOM 696 C CA . ASN A 1 90 ? 2.315 -6.224 10.183 1.00 98.50 90 ASN A CA 1
ATOM 697 C C . ASN A 1 90 ? 1.611 -5.160 11.027 1.00 98.50 90 ASN A C 1
ATOM 699 O O . ASN A 1 90 ? 1.390 -4.041 10.573 1.00 98.50 90 ASN A O 1
ATOM 703 N N . ILE A 1 91 ? 1.296 -5.523 12.263 1.00 98.25 91 ILE A N 1
ATOM 704 C CA . ILE A 1 91 ? 0.781 -4.644 13.305 1.00 98.25 91 ILE A CA 1
ATOM 705 C C . ILE A 1 91 ? 1.757 -4.746 14.478 1.00 98.25 91 ILE A C 1
ATOM 707 O O . ILE A 1 91 ? 1.891 -5.812 15.082 1.00 98.25 91 ILE A O 1
ATOM 711 N N . GLU A 1 92 ? 2.461 -3.660 14.776 1.00 97.69 92 GLU A N 1
ATOM 712 C CA . GLU A 1 92 ? 3.418 -3.561 15.884 1.00 97.69 92 GLU A CA 1
ATOM 713 C C . GLU A 1 92 ? 3.129 -2.278 16.658 1.00 97.69 92 GLU A C 1
ATOM 715 O O . GLU A 1 92 ? 2.997 -1.223 16.050 1.00 97.69 92 GLU A O 1
ATOM 720 N N . ASP A 1 93 ? 2.982 -2.371 17.983 1.00 96.06 93 ASP A N 1
ATOM 721 C CA . ASP A 1 93 ? 2.587 -1.242 18.841 1.00 96.06 93 ASP A CA 1
ATOM 722 C C . ASP A 1 93 ? 1.341 -0.487 18.329 1.00 96.06 93 ASP A C 1
ATOM 724 O O . ASP A 1 93 ? 1.289 0.741 18.333 1.00 96.06 93 ASP A O 1
ATOM 728 N N . ASP A 1 94 ? 0.342 -1.247 17.858 1.00 95.38 94 ASP A N 1
ATOM 729 C CA . ASP A 1 94 ? -0.894 -0.755 17.227 1.00 95.38 94 ASP A CA 1
ATOM 730 C C . ASP A 1 94 ? -0.676 0.090 15.953 1.00 95.38 94 ASP A C 1
ATOM 732 O O . ASP A 1 94 ? -1.607 0.724 15.464 1.00 95.38 94 ASP A O 1
ATOM 736 N N . ILE A 1 95 ? 0.530 0.073 15.375 1.00 97.75 95 ILE A N 1
ATOM 737 C CA . ILE A 1 95 ? 0.854 0.717 14.100 1.00 97.75 95 ILE A CA 1
ATOM 738 C C . ILE A 1 95 ? 0.797 -0.320 12.980 1.00 97.75 95 ILE A C 1
ATOM 740 O O . ILE A 1 95 ? 1.541 -1.306 12.966 1.00 97.75 95 ILE A O 1
ATOM 744 N N . GLU A 1 96 ? -0.065 -0.068 11.997 1.00 98.38 96 GLU A N 1
ATOM 745 C CA . GLU A 1 96 ? -0.214 -0.924 10.823 1.00 98.38 96 GLU A CA 1
ATOM 746 C C . GLU A 1 96 ? 0.796 -0.578 9.719 1.00 98.38 96 GLU A C 1
ATOM 748 O O . GLU A 1 96 ? 0.938 0.573 9.299 1.00 98.38 96 GLU A O 1
ATOM 753 N N . THR A 1 97 ? 1.470 -1.601 9.194 1.00 98.56 97 THR A N 1
ATOM 754 C CA . THR A 1 97 ? 2.393 -1.509 8.058 1.00 98.56 97 THR A CA 1
ATOM 755 C C . THR A 1 97 ? 2.054 -2.570 7.019 1.00 98.56 97 THR A C 1
ATOM 757 O O . THR A 1 97 ? 1.808 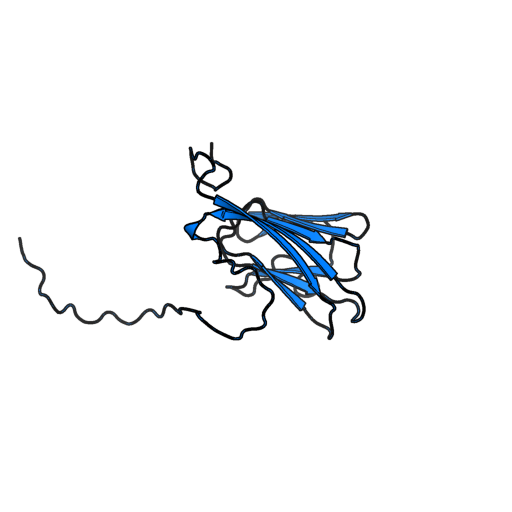-3.726 7.352 1.00 98.56 97 THR A O 1
ATOM 760 N N . LEU A 1 98 ? 2.069 -2.193 5.743 1.00 98.75 98 LEU A N 1
ATOM 761 C CA . LEU A 1 98 ? 1.916 -3.098 4.613 1.00 98.75 98 LEU A CA 1
ATOM 762 C C . LEU A 1 98 ? 3.045 -2.879 3.609 1.00 98.75 98 LEU A C 1
ATOM 764 O O . LEU A 1 98 ? 3.251 -1.760 3.134 1.00 98.75 98 LEU A O 1
ATOM 768 N N . HIS A 1 99 ? 3.722 -3.961 3.240 1.00 98.38 99 HIS A N 1
ATOM 769 C CA . HIS A 1 99 ? 4.791 -3.966 2.249 1.00 98.38 99 HIS A CA 1
ATOM 770 C C . HIS A 1 99 ? 4.527 -4.985 1.137 1.00 98.38 99 HIS A C 1
ATOM 772 O O . HIS A 1 99 ? 4.006 -6.072 1.378 1.00 98.38 99 HIS A O 1
ATOM 778 N N . THR A 1 100 ? 4.917 -4.651 -0.090 1.00 98.44 100 THR A N 1
ATOM 779 C CA . THR A 1 100 ? 5.102 -5.620 -1.176 1.00 98.44 100 THR A CA 1
ATOM 780 C C . THR A 1 100 ? 6.210 -5.156 -2.113 1.00 98.44 100 THR A C 1
ATOM 782 O O . THR A 1 100 ? 6.329 -3.969 -2.432 1.00 98.44 100 THR A O 1
ATOM 785 N N . ASP A 1 101 ? 7.012 -6.091 -2.615 1.00 96.50 101 ASP A N 1
ATOM 786 C CA . ASP A 1 101 ? 8.027 -5.773 -3.620 1.00 96.50 101 ASP A CA 1
ATOM 787 C C . ASP A 1 101 ? 7.417 -5.470 -4.999 1.00 96.50 101 ASP A C 1
ATOM 789 O O . ASP A 1 101 ? 8.015 -4.732 -5.791 1.00 96.50 101 ASP A O 1
ATOM 793 N N . GLY A 1 102 ? 6.187 -5.926 -5.260 1.00 93.62 102 GLY A N 1
ATOM 794 C CA . GLY A 1 102 ? 5.516 -5.751 -6.546 1.00 93.62 102 GLY A CA 1
ATOM 795 C C . GLY A 1 102 ? 6.219 -6.511 -7.688 1.00 93.62 102 GLY A C 1
ATOM 796 O O . GLY A 1 102 ? 6.901 -7.505 -7.439 1.00 93.62 102 GLY A O 1
ATOM 797 N N . PRO A 1 103 ? 6.082 -6.061 -8.949 1.00 95.44 103 PRO A N 1
ATOM 798 C CA . PRO A 1 103 ? 5.266 -4.934 -9.401 1.00 95.44 103 PRO A CA 1
ATOM 799 C C . PRO A 1 103 ? 3.763 -5.210 -9.277 1.00 95.44 103 PRO A C 1
ATOM 801 O O . PRO A 1 103 ? 3.307 -6.328 -9.496 1.00 95.44 103 PRO A O 1
ATOM 804 N N . LEU A 1 104 ? 2.973 -4.175 -8.994 1.00 96.19 104 LEU A N 1
ATOM 805 C CA . LEU A 1 104 ? 1.514 -4.288 -9.035 1.00 96.19 104 LEU A CA 1
ATOM 806 C C . LEU A 1 104 ? 1.017 -4.434 -10.479 1.00 96.19 104 LEU A C 1
ATOM 808 O O . LEU A 1 104 ? 1.348 -3.616 -11.336 1.00 96.19 104 LEU A O 1
ATOM 812 N N . HIS A 1 105 ? 0.191 -5.445 -10.749 1.00 93.81 105 HIS A N 1
ATOM 813 C CA . HIS A 1 105 ? -0.414 -5.639 -12.072 1.00 93.81 105 HIS A CA 1
ATOM 814 C C . HIS A 1 105 ? -1.572 -4.671 -12.347 1.00 93.81 105 HIS A C 1
ATOM 816 O O . HIS A 1 105 ? -1.677 -4.127 -13.443 1.00 93.81 105 HIS A O 1
ATOM 822 N N . ASP A 1 106 ? -2.403 -4.436 -11.335 1.00 94.75 106 ASP A N 1
ATOM 823 C CA . ASP A 1 106 ? -3.595 -3.592 -11.386 1.00 94.75 106 ASP A CA 1
ATOM 824 C C . ASP A 1 106 ? -3.461 -2.416 -10.407 1.00 94.75 106 ASP A C 1
ATOM 826 O O . ASP A 1 106 ? -2.698 -2.514 -9.439 1.00 94.75 106 ASP A O 1
ATOM 830 N N . PRO A 1 107 ? -4.230 -1.323 -10.586 1.00 95.00 107 PRO A N 1
ATOM 831 C CA . PRO A 1 107 ? -4.280 -0.274 -9.583 1.00 95.00 107 PRO A CA 1
ATOM 832 C C . PRO A 1 107 ? -4.938 -0.799 -8.306 1.00 95.00 107 PRO A C 1
ATOM 834 O O . PRO A 1 107 ? -5.945 -1.519 -8.351 1.00 95.00 107 PRO A O 1
ATOM 837 N N . VAL A 1 108 ? -4.411 -0.387 -7.157 1.00 97.69 108 VAL A N 1
ATOM 838 C CA . VAL A 1 108 ? -4.993 -0.700 -5.848 1.00 97.69 108 VAL A CA 1
ATOM 839 C C . VAL A 1 108 ? -5.451 0.570 -5.148 1.00 97.69 108 VAL A C 1
ATOM 841 O O . VAL A 1 108 ? -4.802 1.611 -5.209 1.00 97.69 108 VAL A O 1
ATOM 844 N N . ILE A 1 109 ? -6.584 0.470 -4.464 1.00 97.75 109 ILE A N 1
ATOM 845 C CA . ILE A 1 109 ? -7.142 1.520 -3.624 1.00 97.75 109 ILE A CA 1
ATOM 846 C C . ILE A 1 109 ? -6.735 1.224 -2.187 1.00 97.75 109 ILE A C 1
ATOM 848 O O . ILE A 1 109 ? -7.045 0.149 -1.659 1.00 97.75 109 ILE A O 1
ATOM 852 N N . VAL A 1 110 ? -6.092 2.200 -1.555 1.00 98.19 110 VAL A N 1
ATOM 853 C CA . VAL A 1 110 ? -5.797 2.189 -0.125 1.00 98.19 110 VAL A CA 1
ATOM 854 C C . VAL A 1 110 ? -6.986 2.779 0.619 1.00 98.19 110 VAL A C 1
ATOM 856 O O . VAL A 1 110 ? -7.429 3.907 0.363 1.00 98.19 110 VAL A O 1
ATOM 859 N N . LEU A 1 111 ? -7.534 1.982 1.525 1.00 97.06 111 LEU A N 1
ATOM 860 C CA . LEU A 1 111 ? -8.715 2.284 2.314 1.00 97.06 111 LEU A CA 1
ATOM 861 C C . LEU A 1 111 ? -8.371 2.171 3.799 1.00 97.06 111 LEU A C 1
ATOM 863 O O . LEU A 1 111 ? -7.490 1.405 4.181 1.00 97.06 111 LEU A O 1
ATOM 867 N N . ILE A 1 112 ? -9.139 2.860 4.632 1.00 95.81 112 ILE A N 1
ATOM 868 C CA . ILE A 1 112 ? -9.240 2.545 6.058 1.00 95.81 112 ILE A CA 1
ATOM 869 C C . ILE A 1 112 ? -10.677 2.151 6.395 1.00 95.81 112 ILE A C 1
ATOM 871 O O . ILE A 1 112 ? -11.625 2.608 5.746 1.00 95.81 112 ILE A O 1
ATOM 875 N N . ILE A 1 113 ? -10.844 1.305 7.404 1.00 95.06 113 ILE A N 1
ATOM 876 C CA . ILE A 1 113 ? -12.127 0.946 8.006 1.00 95.06 113 ILE A CA 1
ATOM 877 C C . ILE A 1 113 ? -12.224 1.693 9.340 1.00 95.06 113 ILE A C 1
ATOM 879 O O . ILE A 1 113 ? -11.566 1.301 10.306 1.00 95.06 113 ILE A O 1
ATOM 883 N N . PRO A 1 114 ? -13.027 2.767 9.410 1.00 94.19 114 PRO A N 1
ATOM 884 C CA . PRO A 1 114 ? -13.198 3.546 10.627 1.00 94.19 114 PRO A CA 1
ATOM 885 C C . PRO A 1 114 ? -13.842 2.722 11.745 1.00 94.19 114 PRO A C 1
ATOM 887 O O . PRO A 1 114 ? -14.904 2.133 11.537 1.00 94.19 114 PRO A O 1
ATOM 890 N N . GLN A 1 115 ? -13.226 2.724 12.928 1.00 93.25 115 GLN A N 1
ATOM 891 C CA . GLN A 1 115 ? -13.818 2.198 14.171 1.00 93.25 115 GLN A CA 1
ATOM 892 C C . GLN A 1 115 ? -14.489 3.297 15.011 1.00 93.25 115 GLN A C 1
ATOM 894 O O . GLN A 1 115 ? -15.366 3.013 15.823 1.00 93.25 115 GLN A O 1
ATOM 899 N N . ASP A 1 116 ? -14.136 4.559 14.762 1.00 92.88 116 ASP A N 1
ATOM 900 C CA . ASP A 1 116 ? -14.821 5.750 15.261 1.00 92.88 116 ASP A CA 1
ATOM 901 C C . ASP A 1 116 ? -14.890 6.823 14.150 1.00 92.88 116 ASP A C 1
ATOM 903 O O . ASP A 1 116 ? -14.433 6.585 13.029 1.00 92.88 116 ASP A O 1
ATOM 907 N N . ASN A 1 117 ? -15.501 7.980 14.434 1.00 91.00 117 ASN A N 1
ATOM 908 C CA . ASN A 1 117 ? -15.663 9.080 13.470 1.00 91.00 117 ASN A CA 1
ATOM 909 C C .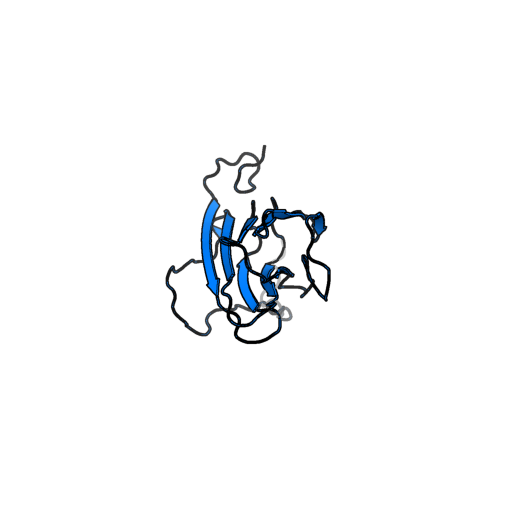 ASN A 1 117 ? -14.924 10.372 13.868 1.00 91.00 117 ASN A C 1
ATOM 911 O O . ASN A 1 117 ? -15.154 11.409 13.249 1.00 91.00 117 ASN A O 1
ATOM 915 N N . ASP A 1 118 ? -14.096 10.338 14.909 1.00 90.69 118 ASP A N 1
ATOM 916 C CA . ASP A 1 118 ? -13.491 11.545 15.489 1.00 90.69 118 ASP A CA 1
ATOM 917 C C . ASP A 1 118 ? -11.956 11.475 15.489 1.00 90.69 118 ASP A C 1
ATOM 919 O O . ASP A 1 118 ? -11.285 12.512 15.498 1.00 90.69 118 ASP A O 1
ATOM 923 N N . THR A 1 119 ? -11.392 10.270 15.407 1.00 94.06 119 THR A N 1
ATOM 924 C CA . THR A 1 119 ? -9.958 10.030 15.278 1.00 94.06 119 THR A CA 1
ATOM 925 C C . THR A 1 119 ? -9.536 10.210 13.823 1.00 94.06 119 THR A C 1
ATOM 927 O O . THR A 1 119 ? -10.263 9.896 12.885 1.00 94.06 119 THR A O 1
ATOM 930 N N . HIS A 1 120 ? -8.371 10.808 13.600 1.00 94.31 120 HIS A N 1
ATOM 931 C CA . HIS A 1 120 ? -7.808 10.931 12.260 1.00 94.31 120 HIS A CA 1
ATOM 932 C C . HIS A 1 120 ? -6.853 9.763 12.013 1.00 94.31 120 HIS A C 1
ATOM 934 O O . HIS A 1 120 ? -6.155 9.349 12.929 1.00 94.31 120 HIS A O 1
ATOM 940 N N . SER A 1 121 ? -6.795 9.263 10.778 1.00 95.19 121 SER A N 1
ATOM 941 C CA . SER A 1 121 ? -5.705 8.384 10.337 1.00 95.19 121 SER A CA 1
ATOM 942 C C . SE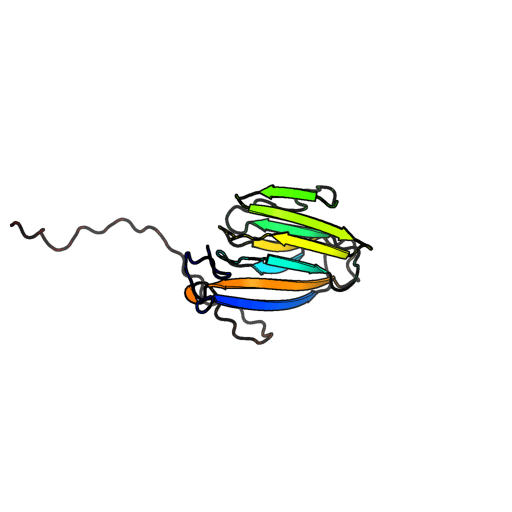R A 1 121 ? -4.728 9.201 9.508 1.00 95.19 121 SER A C 1
ATOM 944 O O . SER A 1 121 ? -5.157 9.995 8.659 1.00 95.19 121 SER A O 1
ATOM 946 N N . SER A 1 122 ? -3.434 8.991 9.728 1.00 97.00 122 SER A N 1
ATOM 947 C CA . SER A 1 122 ? -2.364 9.510 8.882 1.00 97.00 122 SER A CA 1
ATOM 948 C C . SER A 1 122 ? -1.548 8.348 8.339 1.00 97.00 122 SER A C 1
ATOM 950 O O . SER A 1 122 ? -0.958 7.595 9.105 1.00 97.00 122 SER A O 1
ATOM 952 N N . LEU A 1 123 ? -1.536 8.197 7.015 1.00 98.19 123 LEU A N 1
ATOM 953 C CA . LEU A 1 123 ? -0.789 7.145 6.336 1.00 98.19 123 LEU A CA 1
ATOM 954 C C . LEU A 1 123 ? 0.338 7.758 5.508 1.00 98.19 123 LEU A C 1
ATOM 956 O O . LEU A 1 123 ? 0.088 8.560 4.600 1.00 98.19 123 LEU A O 1
ATOM 960 N N . THR A 1 124 ? 1.565 7.319 5.757 1.00 98.19 124 THR A N 1
ATOM 961 C CA . THR A 1 124 ? 2.706 7.553 4.877 1.00 98.19 124 THR A CA 1
ATOM 962 C C . THR A 1 124 ? 2.839 6.400 3.895 1.00 98.19 124 THR A C 1
ATOM 964 O O . THR A 1 124 ? 2.752 5.228 4.252 1.00 98.19 124 THR A O 1
ATOM 967 N N . TYR A 1 125 ? 3.088 6.727 2.631 1.00 98.00 125 TYR A N 1
ATOM 968 C CA . TYR A 1 125 ? 3.332 5.735 1.594 1.00 98.00 125 TYR A CA 1
ATOM 969 C C . TYR A 1 125 ? 4.589 6.047 0.796 1.00 98.00 125 TYR A C 1
ATOM 971 O O . TYR A 1 125 ? 5.001 7.203 0.644 1.00 98.00 125 TYR A O 1
ATOM 979 N N . LYS A 1 126 ? 5.191 4.994 0.252 1.00 97.88 126 LYS A N 1
ATOM 980 C CA . LYS A 1 126 ? 6.349 5.060 -0.632 1.00 97.88 126 LYS A CA 1
ATOM 981 C C . LYS A 1 126 ? 6.268 3.945 -1.668 1.00 97.88 126 LYS A C 1
ATOM 983 O O . LYS A 1 126 ? 5.939 2.822 -1.323 1.00 97.88 126 LYS A O 1
ATOM 988 N N . TYR A 1 127 ? 6.604 4.242 -2.917 1.00 97.50 127 TYR A N 1
ATOM 989 C CA . TYR A 1 127 ? 6.794 3.229 -3.957 1.00 97.50 127 TYR A CA 1
ATOM 990 C C . TYR A 1 127 ? 7.750 3.730 -5.041 1.00 97.50 127 TYR A C 1
ATOM 992 O O . TYR A 1 127 ? 8.031 4.925 -5.150 1.00 97.50 127 TYR A O 1
ATOM 1000 N N . ILE A 1 128 ? 8.270 2.815 -5.849 1.00 95.75 128 ILE A N 1
ATOM 1001 C CA . ILE A 1 128 ? 9.066 3.096 -7.044 1.00 95.75 128 ILE A CA 1
ATOM 1002 C C . ILE A 1 128 ? 8.204 2.819 -8.270 1.00 95.75 128 ILE A C 1
ATOM 1004 O O . ILE A 1 128 ? 7.478 1.832 -8.305 1.00 95.75 128 ILE A O 1
ATOM 1008 N N . ILE A 1 129 ? 8.269 3.683 -9.277 1.00 94.50 129 ILE A N 1
ATOM 1009 C CA . ILE A 1 129 ? 7.542 3.491 -10.532 1.00 94.50 129 ILE A CA 1
ATOM 1010 C C . ILE A 1 129 ? 8.375 3.971 -11.715 1.00 94.50 129 ILE A C 1
ATOM 1012 O O . ILE A 1 129 ? 9.105 4.963 -11.609 1.00 94.50 129 ILE A O 1
ATOM 1016 N N . HIS A 1 130 ? 8.263 3.255 -12.832 1.00 91.00 130 HIS A N 1
ATOM 1017 C CA . HIS A 1 130 ? 8.859 3.654 -14.103 1.00 91.00 130 HIS A CA 1
ATOM 1018 C C . HIS A 1 130 ? 8.319 5.021 -14.540 1.00 91.00 130 HIS A C 1
ATOM 1020 O O . HIS A 1 130 ? 7.132 5.295 -14.360 1.00 91.00 130 HIS A O 1
ATOM 1026 N N . GLU A 1 131 ? 9.164 5.882 -15.104 1.00 87.25 131 GLU A N 1
ATOM 1027 C CA . GLU A 1 131 ? 8.788 7.263 -15.443 1.00 87.25 131 GLU A CA 1
ATOM 1028 C C . GLU A 1 131 ? 7.574 7.336 -16.379 1.00 87.25 131 GLU A C 1
ATOM 1030 O O . GLU A 1 131 ? 6.652 8.102 -16.107 1.00 87.25 131 GLU A O 1
ATOM 1035 N N . ASP A 1 132 ? 7.516 6.465 -17.389 1.00 82.38 132 ASP A N 1
ATOM 1036 C CA . ASP A 1 132 ? 6.400 6.389 -18.348 1.00 82.38 132 ASP A CA 1
ATOM 1037 C C . ASP A 1 132 ? 5.055 5.980 -17.724 1.00 82.38 132 ASP A C 1
ATOM 1039 O O . ASP A 1 132 ? 3.995 6.251 -18.283 1.00 82.38 132 ASP A O 1
ATOM 1043 N N . SER A 1 133 ? 5.081 5.290 -16.581 1.00 81.75 133 SER A N 1
ATOM 1044 C CA . SER A 1 133 ? 3.880 4.834 -15.862 1.00 81.75 133 SER A CA 1
ATOM 1045 C C . SER A 1 133 ? 3.554 5.714 -14.663 1.00 81.75 133 SER A C 1
ATOM 1047 O O . SER A 1 133 ? 2.529 5.533 -14.005 1.00 81.75 133 SER A O 1
ATOM 1049 N N . ALA A 1 134 ? 4.440 6.649 -14.334 1.00 76.50 134 ALA A N 1
ATOM 1050 C CA . ALA A 1 134 ? 4.278 7.457 -13.156 1.00 76.50 134 ALA A CA 1
ATOM 1051 C C . ALA A 1 134 ? 3.139 8.465 -13.377 1.00 76.50 134 ALA A C 1
ATOM 1053 O O . ALA A 1 134 ? 3.120 9.149 -14.401 1.00 76.50 134 ALA A O 1
ATOM 1054 N N . PRO A 1 135 ? 2.218 8.633 -12.411 1.00 70.94 135 PRO A N 1
ATOM 1055 C CA . PRO A 1 135 ? 1.163 9.629 -12.540 1.00 70.94 135 PRO A CA 1
ATOM 1056 C C . PRO A 1 135 ? 1.790 11.013 -12.735 1.00 70.94 135 PRO A C 1
ATOM 1058 O O . PRO A 1 135 ? 2.805 11.332 -12.110 1.00 70.94 135 PRO A O 1
ATOM 1061 N N . THR A 1 136 ? 1.228 11.856 -13.598 1.00 59.00 136 THR A N 1
ATOM 1062 C CA . THR A 1 136 ? 1.669 13.249 -13.750 1.00 59.00 136 THR A CA 1
ATOM 1063 C C . THR A 1 136 ? 1.315 14.007 -12.469 1.00 59.00 136 THR A C 1
ATOM 1065 O O . THR A 1 136 ? 0.255 14.611 -12.365 1.00 59.00 136 THR A O 1
ATOM 1068 N N . ILE A 1 137 ? 2.157 13.906 -11.438 1.00 52.75 137 ILE A N 1
ATOM 1069 C CA . ILE A 1 137 ? 1.946 14.566 -10.150 1.00 52.75 137 ILE A CA 1
ATOM 1070 C C . ILE A 1 137 ? 2.074 16.076 -10.381 1.00 52.75 137 ILE A C 1
ATOM 1072 O O . ILE A 1 137 ? 3.170 16.631 -10.331 1.00 52.75 137 ILE A O 1
ATOM 1076 N N . SER A 1 138 ? 0.950 16.755 -10.613 1.00 38.34 138 SER A N 1
ATOM 1077 C CA . SER A 1 138 ? 0.795 18.141 -10.193 1.00 38.34 138 SER A CA 1
ATOM 1078 C C . SER A 1 138 ? 0.646 18.107 -8.678 1.00 38.34 138 SER A C 1
ATOM 1080 O O . SER A 1 138 ? -0.434 17.863 -8.142 1.00 38.34 138 SER A O 1
ATOM 1082 N N . SER A 1 139 ? 1.754 18.274 -7.966 1.00 37.44 139 SER A N 1
ATOM 1083 C CA . SER A 1 139 ? 1.711 18.569 -6.541 1.00 37.44 139 SER A CA 1
ATOM 1084 C C . SER A 1 139 ? 0.898 19.845 -6.366 1.00 37.44 139 SER A C 1
ATOM 1086 O O . SER A 1 139 ? 1.391 20.912 -6.705 1.00 37.44 139 SER A O 1
ATOM 1088 N N . ASN A 1 140 ? -0.353 19.725 -5.926 1.00 33.91 140 ASN A N 1
ATOM 1089 C CA . ASN A 1 140 ? -1.039 20.686 -5.071 1.00 33.91 140 ASN A CA 1
ATOM 1090 C C . ASN A 1 140 ? -2.418 20.140 -4.705 1.00 33.91 140 ASN A C 1
ATOM 1092 O O . ASN A 1 140 ? -3.210 19.781 -5.571 1.00 33.91 140 ASN A O 1
ATOM 1096 N N . ASN A 1 141 ? -2.699 20.124 -3.404 1.00 45.62 141 ASN A N 1
ATOM 1097 C CA . ASN A 1 141 ? -4.043 20.026 -2.853 1.00 45.62 141 ASN A CA 1
ATOM 1098 C C . ASN A 1 141 ? -4.965 21.050 -3.530 1.00 45.62 141 ASN A C 1
ATOM 1100 O O . ASN A 1 141 ? -4.993 22.208 -3.121 1.00 45.62 141 ASN A O 1
ATOM 1104 N N . VAL A 1 142 ? -5.733 20.633 -4.532 1.00 30.38 142 VAL A N 1
ATOM 1105 C CA . VAL A 1 142 ? -6.887 21.378 -5.033 1.00 30.38 142 VAL A CA 1
ATOM 1106 C C . VAL A 1 142 ? -7.955 20.357 -5.392 1.00 30.38 142 VAL A C 1
ATOM 1108 O O . VAL A 1 142 ? -7.735 19.452 -6.190 1.00 30.38 142 VAL A O 1
ATOM 1111 N N . ILE A 1 143 ? -9.113 20.496 -4.752 1.00 44.78 143 ILE A N 1
ATOM 1112 C CA . ILE A 1 143 ? -10.364 19.895 -5.198 1.00 44.78 143 ILE A CA 1
ATOM 1113 C C . ILE A 1 143 ? -10.582 20.396 -6.625 1.00 44.78 143 ILE A C 1
ATOM 1115 O O . ILE A 1 143 ? -10.917 21.565 -6.807 1.00 44.78 143 ILE A O 1
ATOM 1119 N N . GLN A 1 144 ? -10.370 19.550 -7.628 1.00 35.41 144 GLN A N 1
ATOM 1120 C CA . GLN A 1 144 ? -10.889 19.826 -8.954 1.00 35.41 144 GLN A CA 1
ATOM 1121 C C . GLN A 1 144 ? -11.364 18.533 -9.599 1.00 35.41 144 GLN A C 1
ATOM 1123 O O . GLN A 1 144 ? -10.631 17.565 -9.777 1.00 35.41 144 GLN A O 1
ATOM 1128 N N . GLU A 1 145 ? -12.670 18.540 -9.793 1.00 41.19 145 GLU A N 1
ATOM 1129 C CA . GLU A 1 145 ? -13.505 17.548 -10.430 1.00 41.19 145 GLU A CA 1
ATOM 1130 C C . GLU A 1 145 ? -13.061 17.338 -11.883 1.00 41.19 145 GLU A C 1
ATOM 1132 O O . GLU A 1 145 ? -12.847 18.316 -12.595 1.00 41.19 145 GLU A O 1
ATOM 1137 N N . GLU A 1 146 ? -13.003 16.063 -12.284 1.00 52.81 146 GLU A N 1
ATOM 1138 C CA . GLU A 1 146 ? -12.913 15.569 -13.668 1.00 52.81 146 GLU A CA 1
ATOM 1139 C C . GLU A 1 146 ? -11.671 15.982 -14.493 1.00 52.81 146 GLU A C 1
ATOM 1141 O O . GLU A 1 146 ? -10.964 16.923 -14.161 1.00 52.81 146 GLU A O 1
ATOM 1146 N N . LEU A 1 147 ? -11.450 15.265 -15.609 1.00 44.38 147 LEU A N 1
ATOM 1147 C CA . LEU A 1 147 ? -10.369 15.389 -16.617 1.00 44.38 147 LEU A CA 1
ATOM 1148 C C . LEU A 1 147 ? -9.124 14.530 -16.287 1.00 44.38 147 LEU A C 1
ATOM 1150 O O . LEU A 1 147 ? -8.397 14.805 -15.344 1.00 44.38 147 LEU A O 1
ATOM 1154 N N . ASP A 1 148 ? -8.778 13.438 -16.971 1.00 42.81 148 ASP A N 1
ATOM 1155 C CA . ASP A 1 148 ? -9.234 12.855 -18.232 1.00 42.81 148 ASP A CA 1
ATOM 1156 C C . ASP A 1 148 ? -9.167 11.323 -18.108 1.00 42.81 148 ASP A C 1
ATOM 1158 O O . ASP A 1 148 ? -8.100 10.710 -18.193 1.00 42.81 148 ASP A O 1
ATOM 1162 N N . THR A 1 149 ? -10.307 10.669 -17.886 1.00 38.94 149 THR A N 1
ATOM 1163 C CA . THR A 1 149 ? -10.391 9.212 -18.040 1.00 38.94 149 THR A CA 1
ATOM 1164 C C . THR A 1 149 ? -10.621 8.914 -19.517 1.00 38.94 149 THR A C 1
ATOM 1166 O O . THR A 1 149 ? -11.733 9.034 -20.024 1.00 38.94 149 THR A O 1
ATOM 1169 N N . PHE A 1 150 ? -9.562 8.544 -20.236 1.00 49.94 150 PHE A N 1
ATOM 1170 C CA . PHE A 1 150 ? -9.710 7.989 -21.579 1.00 49.94 150 PHE A CA 1
ATOM 1171 C C . PHE A 1 150 ? -10.163 6.531 -21.466 1.00 49.94 150 PHE A C 1
ATOM 1173 O O . PHE A 1 150 ? -9.416 5.664 -21.013 1.00 49.94 150 PHE A O 1
ATOM 1180 N N . GLU A 1 151 ? -11.402 6.266 -21.869 1.00 48.06 151 GLU A N 1
ATOM 1181 C CA . GLU A 1 151 ? -11.971 4.923 -21.912 1.00 48.06 151 GLU A CA 1
ATOM 1182 C C . GLU A 1 151 ? -11.690 4.280 -23.281 1.00 48.06 151 GLU A C 1
ATOM 1184 O O . GLU A 1 151 ? -12.079 4.798 -24.332 1.00 48.06 151 GLU A O 1
ATOM 1189 N N . TRP A 1 152 ? -10.995 3.141 -23.286 1.00 57.66 152 TRP A N 1
ATOM 1190 C CA . TRP A 1 152 ? -10.751 2.374 -24.506 1.00 57.66 152 TRP A CA 1
ATOM 1191 C C . TRP A 1 152 ? -11.962 1.492 -24.804 1.00 57.66 152 TRP A C 1
ATOM 1193 O O . TRP A 1 152 ? -12.113 0.406 -24.250 1.00 57.66 152 TRP A O 1
ATOM 1203 N N . ALA A 1 153 ? -12.817 1.939 -25.719 1.00 57.09 153 ALA A N 1
ATOM 1204 C CA . ALA A 1 153 ? -13.858 1.092 -26.286 1.00 57.09 153 ALA A CA 1
ATOM 1205 C C . ALA A 1 153 ? -13.319 0.348 -27.518 1.00 57.09 153 ALA A C 1
ATOM 1207 O O . ALA A 1 153 ? -12.873 0.967 -28.488 1.00 57.09 153 ALA A O 1
ATOM 1208 N N . LEU A 1 154 ? -13.409 -0.986 -27.522 1.00 43.31 154 LEU A N 1
ATOM 1209 C CA . LEU A 1 154 ? -13.205 -1.792 -28.728 1.00 43.31 154 LEU A CA 1
ATOM 1210 C C . LEU A 1 154 ? -14.325 -1.478 -29.728 1.00 43.31 154 LEU A C 1
ATOM 1212 O O . LEU A 1 154 ? -15.411 -2.055 -29.680 1.00 43.31 154 LEU A O 1
ATOM 1216 N N . LYS A 1 155 ? -14.073 -0.541 -30.643 1.00 53.06 155 LYS A N 1
ATOM 1217 C CA . LYS A 1 155 ? -14.974 -0.285 -31.766 1.00 53.06 155 LYS A CA 1
ATOM 1218 C C . LYS A 1 155 ? -14.754 -1.354 -32.835 1.00 53.06 155 LYS A C 1
ATOM 1220 O O . LYS A 1 155 ? -13.620 -1.726 -33.127 1.00 53.06 155 LYS A O 1
ATOM 1225 N N . SER A 1 156 ? -15.842 -1.842 -33.426 1.00 57.84 156 SER A N 1
ATOM 1226 C CA . SER A 1 156 ? -15.794 -2.761 -34.565 1.00 57.84 156 SER A CA 1
ATOM 1227 C C . SER A 1 156 ? -14.918 -2.170 -35.672 1.00 57.84 156 SER A C 1
ATOM 1229 O O . SER A 1 156 ? -15.081 -1.001 -36.029 1.00 57.84 156 SER A O 1
ATOM 1231 N N . TRP A 1 157 ? -13.997 -2.972 -36.206 1.00 61.47 157 TRP A N 1
ATOM 1232 C CA . TRP A 1 157 ? -13.140 -2.575 -37.321 1.00 61.47 157 TRP A CA 1
ATOM 1233 C C . TRP A 1 157 ? -13.999 -2.091 -38.496 1.00 61.47 157 TRP A C 1
ATOM 1235 O O . TRP A 1 157 ? -14.897 -2.803 -38.949 1.00 61.47 157 TRP A O 1
ATOM 1245 N N . SER A 1 158 ? -13.734 -0.883 -38.996 1.00 66.88 158 SER A N 1
ATOM 1246 C CA . SER A 1 158 ? -14.283 -0.453 -40.281 1.00 66.88 158 SER A CA 1
ATOM 1247 C C . SER A 1 158 ? -13.607 -1.230 -41.413 1.00 66.88 158 SER A C 1
ATOM 1249 O O . SER A 1 158 ? -12.465 -1.681 -41.289 1.00 66.88 158 SER A O 1
ATOM 1251 N N . GLN A 1 159 ? -14.307 -1.404 -42.536 1.00 69.62 159 GLN A N 1
ATOM 1252 C CA . GLN A 1 159 ? -13.693 -1.996 -43.722 1.00 69.62 159 GLN A CA 1
ATOM 1253 C C . GLN A 1 159 ? -12.512 -1.136 -44.186 1.00 69.62 159 GLN A C 1
ATOM 1255 O O . GLN A 1 159 ? -12.630 0.084 -44.324 1.00 69.62 159 GLN A O 1
ATOM 1260 N N . CYS A 1 160 ? -11.373 -1.792 -44.422 1.00 70.38 160 CYS A N 1
ATOM 1261 C CA . CYS A 1 160 ? -10.166 -1.143 -44.912 1.00 70.38 160 CYS A CA 1
ATOM 1262 C C . CYS A 1 160 ? -10.461 -0.445 -46.248 1.00 70.38 160 CYS A C 1
ATOM 1264 O O . CYS A 1 160 ? -10.947 -1.066 -47.192 1.00 70.38 160 CYS A O 1
ATOM 1266 N N . SER A 1 161 ? -10.160 0.850 -46.337 1.00 74.31 161 SER A N 1
ATOM 1267 C CA . SER A 1 161 ? -10.420 1.675 -47.525 1.00 74.31 161 SER A CA 1
ATOM 1268 C C . SER A 1 161 ? -9.401 1.470 -48.652 1.00 74.31 161 SER A C 1
ATOM 1270 O O . SER A 1 161 ? -9.463 2.150 -49.680 1.00 74.31 161 SER A O 1
ATOM 1272 N N . LYS A 1 162 ? -8.442 0.557 -48.472 1.00 67.06 162 LYS A N 1
ATOM 1273 C CA . LYS A 1 162 ? -7.386 0.266 -49.440 1.00 67.06 162 LYS A CA 1
ATOM 1274 C C . LYS A 1 162 ? -7.370 -1.232 -49.750 1.00 67.06 162 LYS A C 1
ATOM 1276 O O . LYS A 1 162 ? -7.265 -2.028 -48.819 1.00 67.06 162 LYS A O 1
ATOM 1281 N N . PRO A 1 163 ? -7.444 -1.639 -51.029 1.00 69.81 163 PRO A N 1
ATOM 1282 C CA . PRO A 1 163 ? -7.120 -3.010 -51.389 1.00 69.81 163 PRO A CA 1
ATOM 1283 C C . PRO A 1 163 ? -5.636 -3.256 -51.090 1.00 69.81 163 PRO A C 1
ATOM 1285 O O . PRO A 1 163 ? -4.794 -2.395 -51.360 1.00 69.81 163 PRO A O 1
ATOM 1288 N N . CYS A 1 164 ? -5.322 -4.407 -50.495 1.00 71.12 164 CYS A N 1
ATOM 1289 C CA . CYS A 1 164 ? -3.947 -4.829 -50.266 1.00 71.12 164 CYS A CA 1
ATOM 1290 C C . CYS A 1 164 ? -3.203 -4.897 -51.610 1.00 71.12 164 CYS A C 1
ATOM 1292 O O . CYS A 1 164 ? -3.665 -5.531 -52.558 1.00 71.12 164 CYS A O 1
ATOM 1294 N N . GLY A 1 165 ? -2.075 -4.186 -51.701 1.00 56.28 165 GLY A N 1
ATOM 1295 C CA . GLY A 1 165 ? -1.192 -4.240 -52.862 1.00 56.28 165 GLY A CA 1
ATOM 1296 C C . GLY A 1 165 ? -0.592 -5.636 -52.962 1.00 56.28 165 GLY A C 1
ATOM 1297 O O . GLY A 1 165 ? 0.083 -6.082 -52.038 1.00 56.28 165 GLY A O 1
ATOM 1298 N N . GLY A 1 166 ? -0.905 -6.346 -54.042 1.00 58.72 166 GLY A N 1
ATOM 1299 C CA . GLY A 1 166 ? -0.320 -7.648 -54.325 1.00 58.72 166 GLY A CA 1
ATOM 1300 C C . GLY A 1 166 ? 1.100 -7.503 -54.863 1.00 58.72 166 GLY A C 1
ATOM 1301 O O . GLY A 1 166 ? 1.286 -6.793 -55.848 1.00 58.72 166 GLY A O 1
ATOM 1302 N N . GLY A 1 167 ? 2.036 -8.240 -54.255 1.00 41.12 167 GLY A N 1
ATOM 1303 C CA . GLY A 1 167 ? 3.369 -8.528 -54.799 1.00 41.12 167 GLY A CA 1
ATOM 1304 C C . GLY A 1 167 ? 4.452 -7.544 -54.403 1.00 41.12 167 GLY A C 1
ATOM 1305 O O . GLY A 1 167 ? 4.447 -6.424 -54.953 1.00 41.12 167 GLY A O 1
#

Sequence (167 aa):
VEDKCGVCGGDNSHCRTIKGTFTRTPKKLGYLKMFDIPPGARHVLIQEDEASPHILAIKNQATGHYILNGKGEEAKSRTFIDLGVEWDYNIEDDIETLHTDGPLHDPVIVLIIPQDNDTHSSLTYKYIIHEDSAPTISSNNVIQEELDTFEWALKSWSQCSKPCGGG